Protein AF-Q54E88-F1 (afdb_monomer_lite)

pLDDT: mean 89.18, std 6.73, range [56.88, 98.12]

Structure (mmCIF, N/CA/C/O backbone):
data_AF-Q54E88-F1
#
_entry.id   AF-Q54E88-F1
#
loop_
_atom_site.group_PDB
_atom_site.id
_atom_site.type_symbol
_atom_site.label_atom_id
_atom_site.label_alt_id
_atom_site.label_comp_id
_atom_site.label_asym_id
_atom_site.label_entity_id
_atom_site.label_seq_id
_atom_site.pdbx_PDB_ins_code
_atom_site.Cartn_x
_atom_site.Cartn_y
_atom_site.Cartn_z
_atom_site.occupancy
_atom_site.B_iso_or_equiv
_atom_site.auth_seq_id
_atom_site.auth_comp_id
_atom_site.auth_asym_id
_atom_site.auth_atom_id
_atom_site.pdbx_PDB_model_num
ATOM 1 N N . MET A 1 1 ? -14.568 -24.403 9.138 1.00 75.50 1 MET A N 1
ATO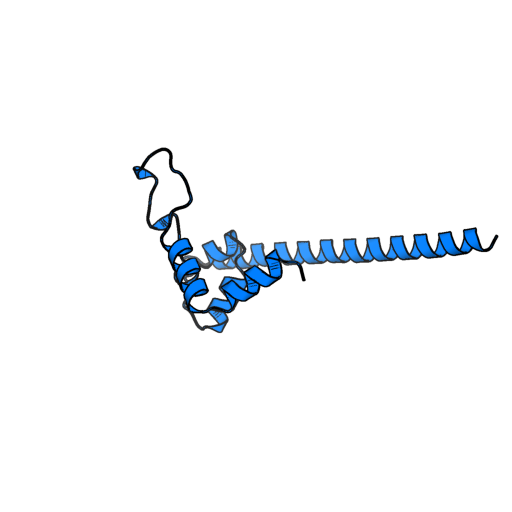M 2 C CA . MET A 1 1 ? -14.238 -22.996 9.438 1.00 75.50 1 MET A CA 1
ATOM 3 C C . MET A 1 1 ? -13.967 -22.907 10.927 1.00 75.50 1 MET A C 1
ATOM 5 O O . MET A 1 1 ? -14.801 -23.384 11.690 1.00 75.50 1 MET A O 1
ATOM 9 N N . ASN A 1 2 ? -12.800 -22.409 11.329 1.00 94.19 2 ASN A N 1
ATOM 10 C CA . ASN A 1 2 ? -12.431 -22.321 12.747 1.00 94.19 2 ASN A CA 1
ATOM 11 C C . ASN A 1 2 ? -13.230 -21.201 13.460 1.00 94.19 2 ASN A C 1
ATOM 13 O O . ASN A 1 2 ? -13.742 -20.296 12.799 1.00 94.19 2 ASN A O 1
ATOM 17 N N . LYS A 1 3 ? -13.359 -21.237 14.793 1.00 95.88 3 LYS A N 1
ATOM 18 C CA . LYS A 1 3 ? -14.090 -20.226 15.576 1.00 95.88 3 LYS A CA 1
ATOM 19 C C . LYS A 1 3 ? -13.508 -18.826 15.369 1.00 95.88 3 LYS A C 1
ATOM 21 O O . LYS A 1 3 ? -14.268 -17.882 15.159 1.00 95.88 3 LYS A O 1
ATOM 26 N N . GLU A 1 4 ? -12.184 -18.699 15.359 1.00 96.81 4 GLU A N 1
ATOM 27 C CA . GLU A 1 4 ? -11.482 -17.433 15.119 1.00 96.81 4 GLU A CA 1
ATOM 28 C C . GLU A 1 4 ? -11.743 -16.913 13.701 1.00 96.81 4 GLU A C 1
ATOM 30 O O . GLU A 1 4 ? -11.951 -15.721 13.501 1.00 96.81 4 GLU A O 1
ATOM 35 N N . GLU A 1 5 ? -11.806 -17.812 12.718 1.00 97.25 5 GLU A N 1
ATOM 36 C CA . GLU A 1 5 ? -12.120 -17.471 11.330 1.00 97.25 5 GLU A CA 1
ATOM 37 C C . GLU A 1 5 ? -13.566 -16.969 11.194 1.00 97.25 5 GLU A C 1
ATOM 39 O O . GLU A 1 5 ? -13.815 -15.959 10.536 1.00 97.25 5 GLU A O 1
ATOM 44 N N . LYS A 1 6 ? -14.525 -17.621 11.869 1.00 97.12 6 LYS A N 1
ATOM 45 C CA . LYS A 1 6 ? -15.921 -17.165 11.911 1.00 97.12 6 LYS A CA 1
ATOM 46 C C . LYS A 1 6 ? -16.026 -15.764 12.522 1.00 97.12 6 LYS A C 1
ATOM 48 O O . LYS A 1 6 ? -16.652 -14.895 11.918 1.00 97.12 6 LYS A O 1
ATOM 53 N N . LEU A 1 7 ? -15.372 -15.533 13.664 1.00 96.81 7 LEU A N 1
ATOM 54 C CA . LEU A 1 7 ? -15.354 -14.229 14.331 1.00 96.81 7 LEU A CA 1
ATOM 55 C C . LEU A 1 7 ? -14.699 -13.153 13.454 1.00 96.81 7 LEU A C 1
ATOM 57 O O . LEU A 1 7 ? -15.236 -12.054 13.322 1.00 96.81 7 LEU A O 1
ATOM 61 N N . PHE A 1 8 ? -13.577 -13.474 12.803 1.00 96.50 8 PHE A N 1
ATOM 62 C CA . PHE A 1 8 ? -12.924 -12.572 11.857 1.00 96.50 8 PHE A CA 1
ATOM 63 C C . PHE A 1 8 ? -13.897 -12.120 10.764 1.00 96.50 8 PHE A C 1
ATOM 65 O O . PHE A 1 8 ? -14.019 -10.923 10.506 1.00 96.50 8 PHE A O 1
ATOM 72 N N . TRP A 1 9 ? -14.635 -13.051 10.150 1.00 97.50 9 TRP A N 1
ATOM 73 C CA . TRP A 1 9 ? -15.599 -12.713 9.104 1.00 97.50 9 TRP A CA 1
ATOM 74 C C . TRP A 1 9 ? -16.805 -11.925 9.623 1.00 97.50 9 TRP A C 1
ATOM 76 O O . TRP A 1 9 ? -17.287 -11.047 8.906 1.00 97.50 9 TRP A O 1
ATOM 86 N N . GLU A 1 10 ? -17.286 -12.192 10.840 1.00 96.25 10 GLU A N 1
ATOM 87 C CA . GLU A 1 10 ? -18.346 -11.400 11.483 1.00 96.25 10 GLU A CA 1
ATOM 88 C C . GLU A 1 10 ? -17.907 -9.941 11.686 1.00 96.25 10 GLU A C 1
ATOM 90 O O . GLU A 1 10 ? -18.624 -9.014 11.296 1.00 96.25 10 GLU A O 1
ATOM 95 N N . VAL A 1 11 ? -16.688 -9.727 12.191 1.00 96.69 11 VAL A N 1
ATOM 96 C CA . VAL A 1 11 ? -16.105 -8.389 12.373 1.00 96.69 11 VAL A CA 1
ATOM 97 C C . VAL A 1 11 ? -15.835 -7.711 11.028 1.00 96.69 11 VAL A C 1
ATOM 99 O O . VAL A 1 11 ? -16.209 -6.557 10.829 1.00 96.69 11 VAL A O 1
ATOM 102 N N . TYR A 1 12 ? -15.229 -8.418 10.073 1.00 96.19 12 TYR A N 1
ATOM 103 C CA . TYR A 1 12 ? -14.842 -7.858 8.776 1.00 96.19 12 TYR A CA 1
ATOM 104 C C . TYR A 1 12 ? -16.050 -7.455 7.918 1.00 96.19 12 TYR A C 1
ATOM 106 O O . TYR A 1 12 ? -16.006 -6.453 7.193 1.00 96.19 12 TYR A O 1
ATOM 114 N N . LYS A 1 13 ? -17.149 -8.217 7.987 1.00 97.69 13 LYS A N 1
ATOM 115 C CA . LYS A 1 13 ? -18.400 -7.887 7.287 1.00 97.69 13 LYS A CA 1
ATOM 116 C C . LYS A 1 13 ? -19.091 -6.668 7.896 1.00 97.69 13 LYS A C 1
ATOM 118 O O . LYS A 1 13 ? -19.725 -5.913 7.157 1.00 97.69 13 LYS A O 1
ATOM 123 N N . ASN A 1 14 ? -18.937 -6.428 9.199 1.00 97.88 14 ASN A N 1
ATOM 124 C CA . ASN A 1 14 ? -19.455 -5.228 9.844 1.00 97.88 14 ASN A CA 1
ATOM 125 C C . ASN A 1 14 ? -18.664 -3.988 9.383 1.00 97.88 14 ASN A C 1
ATOM 127 O O . ASN A 1 14 ? -17.556 -3.721 9.841 1.00 97.88 14 ASN A O 1
ATOM 131 N N . LYS A 1 15 ? -19.252 -3.206 8.465 1.00 97.25 15 LYS A N 1
ATOM 132 C CA . LYS A 1 15 ? -18.627 -2.010 7.871 1.00 97.25 15 LYS A CA 1
ATOM 133 C C . LYS A 1 15 ? -18.159 -1.001 8.924 1.00 97.25 15 LYS A C 1
ATOM 135 O O . LYS A 1 15 ? -17.106 -0.402 8.734 1.00 97.25 15 LYS A O 1
ATOM 140 N N . TYR A 1 16 ? -18.919 -0.817 10.004 1.00 98.12 16 TYR A N 1
ATOM 141 C CA . TYR A 1 16 ? -18.568 0.115 11.074 1.00 98.12 16 TYR A CA 1
ATOM 142 C C . TYR A 1 16 ? -17.312 -0.350 11.818 1.00 98.12 16 TYR A C 1
ATOM 144 O O . TYR A 1 16 ? -16.326 0.383 11.853 1.00 98.12 16 TYR A O 1
ATOM 152 N N . LEU A 1 17 ? -17.307 -1.594 12.314 1.00 98.00 17 LEU A N 1
ATOM 153 C CA . LEU A 1 17 ? -16.148 -2.161 13.014 1.00 98.00 17 LEU A CA 1
ATOM 154 C C . LEU A 1 17 ? -14.918 -2.219 12.110 1.00 98.00 17 LEU A C 1
ATOM 156 O O . LEU A 1 17 ? -13.836 -1.806 12.514 1.00 98.00 17 LEU A O 1
ATOM 160 N N . ARG A 1 18 ? -15.089 -2.665 10.862 1.00 97.19 18 ARG A N 1
ATOM 161 C CA . ARG A 1 18 ? -14.015 -2.686 9.869 1.00 97.19 18 ARG A CA 1
ATOM 162 C C . ARG A 1 18 ? -13.403 -1.296 9.684 1.00 97.19 18 ARG A C 1
ATOM 164 O O . ARG A 1 18 ? -12.184 -1.164 9.728 1.00 97.19 18 ARG A O 1
ATOM 171 N N . ASN A 1 19 ? -14.225 -0.264 9.495 1.00 96.75 19 ASN A N 1
ATOM 172 C CA . ASN A 1 19 ? -13.738 1.103 9.315 1.00 96.75 19 ASN A CA 1
ATOM 173 C C . ASN A 1 19 ? -13.031 1.635 10.569 1.00 96.75 19 ASN A C 1
ATOM 175 O O . ASN A 1 19 ? -11.988 2.264 10.432 1.00 96.75 19 ASN A O 1
ATOM 179 N N . LEU A 1 20 ? -13.549 1.347 11.768 1.00 97.12 20 LEU A N 1
ATOM 180 C CA . LEU A 1 20 ? -12.885 1.699 13.025 1.00 97.12 20 LEU A CA 1
ATOM 181 C C . LEU A 1 20 ? -11.520 1.019 13.168 1.00 97.12 20 LEU A C 1
ATOM 183 O O . LEU A 1 20 ? -10.548 1.685 13.508 1.00 97.12 20 LEU A O 1
ATOM 187 N N . ILE A 1 21 ? -11.428 -0.278 12.864 1.00 96.38 21 ILE A N 1
ATOM 188 C CA . ILE A 1 21 ? -10.166 -1.027 12.914 1.00 96.38 21 ILE A CA 1
ATOM 189 C C . ILE A 1 21 ? -9.151 -0.421 11.943 1.00 96.38 21 ILE A C 1
ATOM 191 O O . ILE A 1 21 ? -8.023 -0.140 12.336 1.00 96.38 21 ILE A O 1
ATOM 195 N N . PHE A 1 22 ? -9.537 -0.175 10.687 1.00 93.12 22 PHE A N 1
ATOM 196 C CA . PHE A 1 22 ? -8.623 0.437 9.721 1.00 93.12 22 PHE A CA 1
ATOM 197 C C . PHE A 1 22 ? -8.233 1.862 10.111 1.00 93.12 22 PHE A C 1
ATOM 199 O O . PHE A 1 22 ? -7.073 2.221 9.939 1.00 93.12 22 PHE A O 1
ATOM 206 N N . HIS A 1 23 ? -9.154 2.652 10.662 1.00 91.81 23 HIS A N 1
ATOM 207 C CA . HIS A 1 23 ? -8.842 3.983 11.173 1.00 91.81 23 HIS A CA 1
ATOM 208 C C . HIS A 1 23 ? -7.823 3.919 12.318 1.00 91.81 23 HIS A C 1
ATOM 210 O O . HIS A 1 23 ? -6.820 4.624 12.285 1.00 91.81 23 HIS A O 1
ATOM 216 N N . HIS A 1 24 ? -8.015 3.009 13.274 1.00 92.56 24 HIS A N 1
ATOM 217 C CA . HIS A 1 24 ? -7.070 2.793 14.365 1.00 92.56 24 HIS A CA 1
ATOM 218 C C . HIS A 1 24 ? -5.693 2.357 13.848 1.00 92.56 24 HIS A C 1
ATOM 220 O O . HIS A 1 24 ? -4.686 2.965 14.188 1.00 92.56 24 HIS A O 1
ATOM 226 N N . ILE A 1 25 ? -5.639 1.378 12.937 1.00 89.50 25 ILE A N 1
ATOM 227 C CA . ILE A 1 25 ? -4.381 0.950 12.305 1.00 89.50 25 ILE A CA 1
ATOM 228 C C . ILE A 1 25 ? -3.678 2.130 11.623 1.00 89.50 25 ILE A C 1
ATOM 230 O O . ILE A 1 25 ? -2.454 2.206 11.672 1.00 89.50 25 ILE A O 1
ATOM 234 N N . GLN A 1 26 ? -4.424 3.031 10.979 1.00 85.25 26 GLN A N 1
ATOM 235 C CA . GLN A 1 26 ? -3.870 4.192 10.280 1.00 85.25 26 GLN A CA 1
ATOM 236 C C . GLN A 1 26 ? -3.348 5.280 11.225 1.00 85.25 26 GLN A C 1
ATOM 238 O O . GLN A 1 26 ? -2.349 5.909 10.891 1.00 85.25 26 GLN A O 1
ATOM 243 N N . CYS A 1 27 ? -4.007 5.507 12.362 1.00 84.69 27 CYS A N 1
ATOM 244 C CA . CYS A 1 27 ? -3.695 6.611 13.274 1.00 84.69 27 CYS A CA 1
ATOM 245 C C . CYS A 1 27 ? -2.775 6.228 14.439 1.00 84.69 27 CYS A C 1
ATOM 247 O O . CYS A 1 27 ? -2.169 7.105 15.045 1.00 84.69 27 CYS A O 1
ATOM 249 N N . THR A 1 28 ? -2.670 4.945 14.771 1.00 85.69 28 THR A N 1
ATOM 250 C CA . THR A 1 28 ? -1.788 4.465 15.838 1.00 85.69 28 THR A CA 1
ATOM 251 C C . THR A 1 28 ? -0.403 4.206 15.271 1.00 85.69 28 THR A C 1
ATOM 253 O O . THR A 1 28 ? -0.305 3.501 14.270 1.00 85.69 28 THR A O 1
ATOM 256 N N . GLU A 1 29 ? 0.650 4.736 15.900 1.00 82.25 29 GLU A N 1
ATOM 257 C CA . GLU A 1 29 ? 2.043 4.339 15.657 1.00 82.25 29 GLU A CA 1
ATOM 258 C C . GLU A 1 29 ? 2.351 3.056 16.448 1.00 82.25 29 GLU A C 1
ATOM 260 O O . GLU A 1 29 ? 1.997 2.956 17.618 1.00 82.25 29 GLU A O 1
ATOM 265 N N . TRP A 1 30 ? 2.931 2.052 15.786 1.00 81.19 30 TRP A N 1
ATOM 266 C CA . TRP A 1 30 ? 3.190 0.715 16.356 1.00 81.19 30 TRP A CA 1
ATOM 267 C C . TRP A 1 30 ? 4.686 0.468 16.518 1.00 81.19 30 TRP A C 1
ATOM 269 O O . TRP A 1 30 ? 5.084 -0.511 17.144 1.00 81.19 30 TRP A O 1
ATOM 279 N N . VAL A 1 31 ? 5.509 1.313 15.897 1.00 83.81 31 VAL A N 1
ATOM 280 C CA . VAL A 1 31 ? 6.953 1.276 16.063 1.00 83.81 31 VAL A CA 1
ATOM 281 C C . VAL A 1 31 ? 7.293 2.060 17.321 1.00 83.81 31 VAL A C 1
ATOM 283 O O . VAL A 1 31 ? 6.996 3.249 17.423 1.00 83.81 31 VAL A O 1
ATOM 286 N N . GLU A 1 32 ? 7.908 1.379 18.279 1.00 85.19 32 GLU A N 1
ATOM 287 C CA . GLU A 1 32 ? 8.549 2.038 19.409 1.00 85.19 32 GLU A CA 1
ATOM 288 C C . GLU A 1 32 ? 9.871 2.635 18.928 1.00 85.19 32 GLU A C 1
ATOM 290 O O . GLU A 1 32 ? 10.668 1.971 18.262 1.00 85.19 32 GLU A O 1
ATOM 295 N N . TYR A 1 33 ? 10.066 3.911 19.233 1.00 86.81 33 TYR A N 1
ATOM 296 C CA . TYR A 1 33 ? 11.267 4.657 18.896 1.00 86.81 33 TYR A CA 1
ATOM 297 C C . TYR A 1 33 ? 12.009 4.995 20.185 1.00 86.81 33 TYR A C 1
ATOM 299 O O . TYR A 1 33 ? 11.379 5.448 21.143 1.00 86.81 33 TYR A O 1
ATOM 307 N N . ASP A 1 34 ? 13.330 4.811 20.196 1.00 91.31 34 ASP A N 1
ATOM 308 C CA . ASP A 1 34 ? 14.166 5.123 21.364 1.00 91.31 34 ASP A CA 1
ATOM 309 C C . ASP A 1 34 ? 14.127 6.626 21.680 1.00 91.31 34 ASP A C 1
ATOM 311 O O . ASP A 1 34 ? 14.126 7.043 22.838 1.00 91.31 34 ASP A O 1
ATOM 315 N N . GLU A 1 35 ? 14.049 7.454 20.634 1.00 92.12 35 GLU A N 1
ATOM 316 C CA . GLU A 1 35 ? 14.001 8.909 20.736 1.00 92.12 35 GLU A CA 1
ATOM 317 C C . GLU A 1 35 ? 12.757 9.467 20.036 1.00 92.12 35 GLU A C 1
ATOM 319 O O . GLU A 1 35 ? 12.468 9.132 18.888 1.00 92.12 35 GLU A O 1
ATOM 324 N N . HIS A 1 36 ? 12.051 10.404 20.682 1.00 85.19 36 HIS A N 1
ATOM 325 C CA . HIS A 1 36 ? 10.854 11.050 20.116 1.00 85.19 36 HIS A CA 1
ATOM 326 C C . HIS A 1 36 ? 11.115 11.738 18.765 1.00 85.19 36 HIS A C 1
ATOM 328 O O . HIS A 1 36 ? 10.208 11.854 17.945 1.00 85.19 36 HIS A O 1
ATOM 334 N N . GLN A 1 37 ? 12.356 12.166 18.518 1.00 89.56 37 GLN A N 1
ATOM 335 C CA . GLN A 1 37 ? 12.774 12.774 17.257 1.00 89.56 37 GLN A CA 1
ATOM 336 C C . GLN A 1 37 ? 12.704 11.794 16.089 1.00 89.56 37 GLN A C 1
ATOM 338 O O . GLN A 1 37 ? 12.658 12.232 14.953 1.00 89.56 37 GLN A O 1
ATOM 343 N N . GLN A 1 38 ? 12.683 10.483 16.330 1.00 88.12 38 GLN A N 1
ATOM 344 C CA . GLN A 1 38 ? 12.562 9.490 15.268 1.00 88.12 38 GLN A CA 1
ATOM 345 C C . GLN A 1 38 ? 11.122 9.342 14.758 1.00 88.12 38 GLN A C 1
ATOM 347 O O . GLN A 1 38 ? 10.929 8.718 13.716 1.00 88.12 38 GLN A O 1
ATOM 352 N N . ILE A 1 39 ? 10.120 9.905 15.447 1.00 83.00 39 ILE A N 1
ATOM 353 C CA . ILE A 1 39 ? 8.717 9.881 15.021 1.00 83.00 39 ILE A CA 1
ATOM 354 C C . ILE A 1 39 ? 8.514 10.953 13.944 1.00 83.00 39 ILE A C 1
ATOM 356 O O . ILE A 1 39 ? 8.348 12.135 14.240 1.00 83.00 39 ILE A O 1
ATOM 360 N N . TYR A 1 40 ? 8.496 10.531 12.681 1.00 80.50 40 TYR A N 1
ATOM 361 C CA . TYR A 1 40 ? 8.244 11.399 11.533 1.00 80.50 40 TYR A CA 1
ATOM 362 C C . TYR A 1 40 ? 6.976 10.972 10.800 1.00 80.50 40 TYR A C 1
ATOM 364 O O . TYR A 1 40 ? 6.726 9.783 10.609 1.00 80.50 40 TYR A O 1
ATOM 372 N N . GLU A 1 41 ? 6.226 11.943 10.276 1.00 74.00 41 GLU A N 1
ATOM 373 C CA . GLU A 1 41 ? 5.042 11.700 9.435 1.00 74.00 41 GLU A CA 1
ATOM 374 C C . GLU A 1 41 ? 5.334 10.784 8.231 1.00 74.00 41 GLU A C 1
ATOM 376 O O . GLU A 1 41 ? 4.474 10.027 7.793 1.00 74.00 41 GLU A O 1
ATOM 381 N N . ASN A 1 42 ? 6.574 10.792 7.734 1.00 75.50 42 ASN A N 1
ATOM 382 C CA . ASN A 1 42 ? 7.003 9.999 6.583 1.00 75.50 42 ASN A CA 1
ATOM 383 C C . ASN A 1 42 ? 7.400 8.558 6.932 1.00 75.50 42 ASN A C 1
ATOM 385 O O . ASN A 1 42 ? 7.628 7.757 6.021 1.00 75.50 42 ASN A O 1
ATOM 389 N N . ASN A 1 43 ? 7.473 8.202 8.219 1.00 79.62 43 ASN A N 1
ATOM 390 C CA . ASN A 1 43 ? 7.754 6.826 8.635 1.00 79.62 43 ASN A CA 1
ATOM 391 C C . ASN A 1 43 ? 6.658 5.873 8.161 1.00 79.62 43 ASN A C 1
ATOM 393 O O . ASN A 1 43 ? 6.919 4.705 7.859 1.00 79.62 43 ASN A O 1
ATOM 397 N N . ARG A 1 44 ? 5.427 6.387 8.055 1.00 82.62 44 ARG A N 1
ATOM 398 C CA . ARG A 1 44 ? 4.263 5.637 7.607 1.00 82.62 44 ARG A CA 1
ATOM 399 C C . ARG A 1 44 ? 3.560 6.378 6.491 1.00 82.62 44 ARG A C 1
ATOM 401 O O . ARG A 1 44 ? 3.124 7.507 6.637 1.00 82.62 44 ARG A O 1
ATOM 408 N N . ILE A 1 45 ? 3.397 5.684 5.374 1.00 85.00 45 ILE A N 1
ATOM 409 C CA . ILE A 1 45 ? 2.713 6.207 4.198 1.00 85.00 45 ILE A CA 1
ATOM 410 C C . ILE A 1 45 ? 1.533 5.304 3.855 1.00 85.00 45 ILE A C 1
ATOM 412 O O . ILE A 1 45 ? 1.658 4.077 3.797 1.00 85.00 45 ILE A O 1
ATOM 416 N N . LEU A 1 46 ? 0.363 5.902 3.631 1.00 87.19 46 LEU A N 1
ATOM 417 C CA . LEU A 1 46 ? -0.803 5.158 3.170 1.00 87.19 46 LEU A CA 1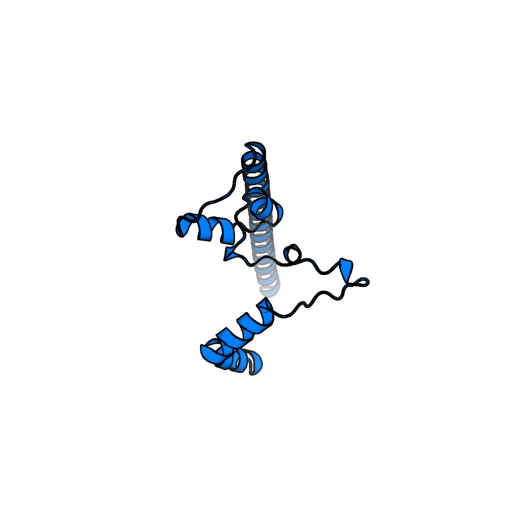
ATOM 418 C C . LEU A 1 46 ? -0.589 4.737 1.718 1.00 87.19 46 LEU A C 1
ATOM 420 O O . LEU A 1 46 ? -0.102 5.518 0.906 1.00 87.19 46 LEU A O 1
ATOM 424 N N . PHE A 1 47 ? -1.038 3.535 1.347 1.00 88.44 47 PHE A N 1
ATOM 425 C CA . PHE A 1 47 ? -0.916 3.046 -0.033 1.00 88.44 47 PHE A CA 1
ATOM 426 C C . PHE A 1 47 ? -1.512 3.998 -1.079 1.00 88.44 47 PHE A C 1
ATOM 428 O O . PHE A 1 47 ? -0.986 4.093 -2.188 1.00 88.44 47 PHE A O 1
ATOM 435 N N . LYS A 1 48 ? -2.571 4.734 -0.721 1.00 88.62 48 LYS A N 1
ATOM 436 C CA . LYS A 1 48 ? -3.176 5.756 -1.585 1.00 88.62 48 LYS A CA 1
ATOM 437 C C . LYS A 1 48 ? -2.182 6.880 -1.931 1.00 88.62 48 LYS A C 1
ATOM 439 O O . LYS A 1 48 ? -2.145 7.316 -3.074 1.00 88.62 48 LYS A O 1
ATOM 444 N N . ASP A 1 49 ? -1.311 7.251 -0.994 1.00 91.31 49 ASP A N 1
ATOM 445 C CA . ASP A 1 49 ? -0.378 8.377 -1.118 1.00 91.31 49 ASP A CA 1
ATOM 446 C C . ASP A 1 49 ? 0.965 7.964 -1.749 1.00 91.31 49 ASP A C 1
ATOM 448 O O . ASP A 1 49 ? 1.751 8.805 -2.185 1.00 91.31 49 ASP A O 1
ATOM 452 N N . ILE A 1 50 ? 1.221 6.659 -1.886 1.00 94.44 50 ILE A N 1
ATOM 453 C CA . ILE A 1 50 ? 2.404 6.146 -2.585 1.00 94.44 50 ILE A CA 1
ATOM 454 C C . ILE A 1 50 ? 2.275 6.416 -4.085 1.00 94.44 50 ILE A C 1
ATOM 456 O O . ILE A 1 50 ? 1.457 5.805 -4.770 1.00 94.44 50 ILE A O 1
ATOM 460 N N . LYS A 1 51 ? 3.131 7.291 -4.616 1.00 94.94 51 LYS A N 1
ATOM 461 C CA . LYS A 1 51 ? 3.185 7.602 -6.058 1.00 94.94 51 LYS A CA 1
ATOM 462 C C . LYS A 1 51 ? 4.488 7.182 -6.731 1.00 94.94 51 LYS A C 1
ATOM 464 O O . LYS A 1 51 ? 4.516 7.009 -7.943 1.00 94.94 51 LYS A O 1
ATOM 469 N N . SER A 1 52 ? 5.566 6.996 -5.973 1.00 94.62 52 SER A N 1
ATOM 470 C CA . SER A 1 52 ? 6.896 6.721 -6.528 1.00 94.62 52 SER A CA 1
ATOM 471 C C . SER A 1 52 ? 6.992 5.328 -7.158 1.00 94.62 52 SER A C 1
ATOM 473 O O . SER A 1 52 ? 6.912 4.311 -6.460 1.00 94.62 52 SER A O 1
ATOM 475 N N . LEU A 1 53 ? 7.252 5.277 -8.473 1.00 95.19 53 LEU A N 1
ATOM 476 C CA . LEU A 1 53 ? 7.546 4.027 -9.184 1.00 95.19 53 LEU A CA 1
ATOM 477 C C . LEU A 1 53 ? 8.758 3.319 -8.576 1.00 95.19 53 LEU A C 1
ATOM 479 O O . LEU A 1 53 ? 8.739 2.101 -8.390 1.00 95.19 53 LEU A O 1
ATOM 483 N N . LYS A 1 54 ? 9.800 4.087 -8.237 1.00 93.06 54 LYS A N 1
ATOM 484 C CA . LYS A 1 54 ? 11.022 3.560 -7.624 1.00 93.06 54 LYS A CA 1
ATOM 485 C C . LYS A 1 54 ? 10.701 2.839 -6.322 1.00 93.06 54 LYS A C 1
ATOM 487 O O . LYS A 1 54 ? 11.081 1.684 -6.149 1.00 93.06 54 LYS A O 1
ATOM 492 N N . TRP A 1 55 ? 9.942 3.486 -5.438 1.00 92.44 55 TRP A N 1
ATOM 493 C CA . TRP A 1 55 ? 9.556 2.891 -4.162 1.00 92.44 55 TRP A CA 1
ATOM 494 C C . TRP A 1 55 ? 8.762 1.593 -4.363 1.00 92.44 55 TRP A C 1
ATOM 496 O O . TRP A 1 55 ? 9.127 0.560 -3.797 1.00 92.44 55 TRP A O 1
ATOM 506 N N . MET A 1 56 ? 7.737 1.606 -5.226 1.00 94.00 56 MET A N 1
ATOM 507 C CA . MET A 1 56 ? 6.922 0.413 -5.501 1.00 94.00 56 MET A CA 1
ATOM 508 C C . MET A 1 56 ? 7.748 -0.728 -6.107 1.00 94.00 56 MET A C 1
ATOM 510 O O . MET A 1 56 ? 7.531 -1.888 -5.762 1.00 94.00 56 MET A O 1
ATOM 514 N N . SER A 1 57 ? 8.730 -0.410 -6.951 1.00 90.94 57 SER A N 1
ATOM 515 C CA . SER A 1 57 ? 9.614 -1.393 -7.591 1.00 90.94 57 SER A CA 1
ATOM 516 C C . SER A 1 57 ? 10.584 -2.037 -6.601 1.00 90.94 57 SER A C 1
ATOM 518 O O . SER A 1 57 ? 10.749 -3.260 -6.604 1.00 90.94 57 SER A O 1
ATOM 520 N N . ILE A 1 58 ? 11.190 -1.229 -5.724 1.00 89.19 58 ILE A N 1
ATOM 521 C CA . ILE A 1 58 ? 12.121 -1.684 -4.681 1.00 89.19 58 ILE A CA 1
ATOM 522 C C . ILE A 1 58 ? 11.388 -2.544 -3.649 1.00 89.19 58 ILE A C 1
ATOM 524 O O . ILE A 1 58 ? 11.848 -3.628 -3.296 1.00 89.19 58 ILE A O 1
ATOM 528 N N . LYS A 1 59 ? 10.213 -2.094 -3.192 1.00 89.56 59 LYS A N 1
ATOM 529 C CA . LYS A 1 59 ? 9.386 -2.817 -2.214 1.00 89.56 59 LYS A CA 1
ATOM 530 C C . LYS A 1 59 ? 8.541 -3.933 -2.837 1.00 89.56 59 LYS A C 1
ATOM 532 O O . LYS A 1 59 ? 7.734 -4.537 -2.131 1.00 89.56 59 LYS A O 1
ATOM 537 N N . LYS A 1 60 ? 8.716 -4.211 -4.137 1.00 91.38 60 LYS A N 1
ATOM 538 C CA . LYS A 1 60 ? 7.997 -5.239 -4.910 1.00 91.38 60 LYS A CA 1
ATOM 539 C C . LYS A 1 60 ? 6.469 -5.142 -4.805 1.00 91.38 60 LYS A C 1
ATOM 541 O O . LYS A 1 60 ? 5.761 -6.145 -4.881 1.00 91.38 60 LYS A O 1
ATOM 546 N N . GLN A 1 61 ? 5.944 -3.929 -4.666 1.00 91.94 61 GLN A N 1
ATOM 547 C CA . GLN A 1 61 ? 4.513 -3.646 -4.556 1.00 91.94 61 GLN A CA 1
ATOM 548 C C . GLN A 1 61 ? 3.850 -3.587 -5.940 1.00 91.94 61 GLN A C 1
ATOM 550 O O . GLN A 1 61 ? 3.144 -2.641 -6.275 1.00 91.94 61 GLN A O 1
ATOM 555 N N . PHE A 1 62 ? 4.068 -4.608 -6.773 1.00 92.00 62 PHE A N 1
ATOM 556 C CA . PHE A 1 62 ? 3.568 -4.627 -8.153 1.00 92.00 62 PHE A CA 1
ATOM 557 C C . PHE A 1 62 ? 2.048 -4.713 -8.240 1.00 92.00 62 PHE A C 1
ATOM 559 O O . PHE A 1 62 ? 1.465 -4.178 -9.173 1.00 92.00 62 PHE A O 1
ATOM 566 N N . LYS A 1 63 ? 1.397 -5.347 -7.255 1.00 93.62 63 LYS A N 1
ATOM 567 C CA . LYS A 1 63 ? -0.069 -5.352 -7.158 1.00 93.62 63 LYS A CA 1
ATOM 568 C C . LYS A 1 63 ? -0.613 -3.945 -6.919 1.00 93.62 63 LYS A C 1
ATOM 570 O O . LYS A 1 63 ? -1.591 -3.573 -7.552 1.00 93.62 63 LYS A O 1
ATOM 575 N N . LEU A 1 64 ? 0.049 -3.162 -6.062 1.00 95.19 64 LEU A N 1
ATOM 576 C CA . LEU A 1 64 ? -0.306 -1.762 -5.837 1.00 95.19 64 LEU A CA 1
ATOM 577 C C . LEU A 1 64 ? -0.067 -0.926 -7.095 1.00 95.19 64 LEU A C 1
ATOM 579 O O . LEU A 1 64 ? -0.944 -0.167 -7.485 1.00 95.19 64 LEU A O 1
ATOM 583 N N . LEU A 1 65 ? 1.085 -1.097 -7.752 1.00 95.25 65 LEU A N 1
ATOM 584 C CA . LEU A 1 65 ? 1.373 -0.412 -9.011 1.00 95.25 65 LEU A CA 1
ATOM 585 C C . LEU A 1 65 ? 0.317 -0.735 -10.076 1.00 95.25 65 LEU A C 1
ATOM 587 O O . LEU A 1 65 ? -0.209 0.177 -10.700 1.00 95.25 65 LEU A O 1
ATOM 591 N N . LYS A 1 66 ? -0.022 -2.018 -10.248 1.00 94.88 66 LYS A N 1
ATOM 592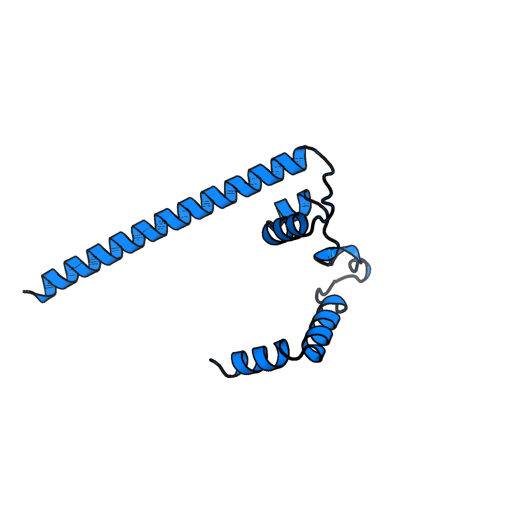 C CA . LYS A 1 66 ? -1.066 -2.464 -11.174 1.00 94.88 66 LYS A CA 1
ATOM 593 C C . LYS A 1 66 ? -2.405 -1.801 -10.852 1.00 94.88 66 LYS A C 1
ATOM 595 O O . LYS A 1 66 ? -2.990 -1.196 -11.737 1.00 94.88 66 LYS A O 1
ATOM 600 N N . TYR A 1 67 ? -2.836 -1.871 -9.594 1.00 97.00 67 TYR A N 1
ATOM 601 C CA . TYR A 1 67 ? -4.079 -1.248 -9.142 1.00 97.00 67 TYR A CA 1
ATOM 602 C C . TYR A 1 67 ? -4.107 0.251 -9.460 1.00 97.00 67 TYR A C 1
ATOM 604 O O . TYR A 1 67 ? -5.071 0.748 -10.028 1.00 97.00 67 TYR A O 1
ATOM 612 N N . LYS A 1 68 ? -3.019 0.970 -9.168 1.00 96.38 68 LYS A N 1
ATOM 613 C CA . LYS A 1 68 ? -2.915 2.406 -9.453 1.00 96.38 68 LYS A CA 1
ATOM 614 C C . LYS A 1 68 ? -3.017 2.712 -10.944 1.00 96.38 68 LYS A C 1
ATOM 616 O O . LYS A 1 68 ? -3.706 3.655 -11.315 1.00 96.38 68 LYS A O 1
ATOM 621 N N . LEU A 1 69 ? -2.378 1.908 -11.793 1.00 95.31 69 LEU A N 1
ATOM 622 C CA . LEU A 1 69 ? -2.490 2.046 -13.247 1.00 95.31 69 LEU A CA 1
ATOM 623 C C . LEU A 1 69 ? -3.920 1.766 -13.735 1.00 95.31 69 LEU A C 1
ATOM 625 O O . LEU A 1 69 ? -4.431 2.521 -14.552 1.00 95.31 69 LEU A O 1
ATOM 629 N N . GLU A 1 70 ? -4.585 0.735 -13.207 1.00 97.62 70 GLU A N 1
ATOM 630 C CA . GLU A 1 70 ? -5.987 0.415 -13.526 1.00 97.62 70 GLU A 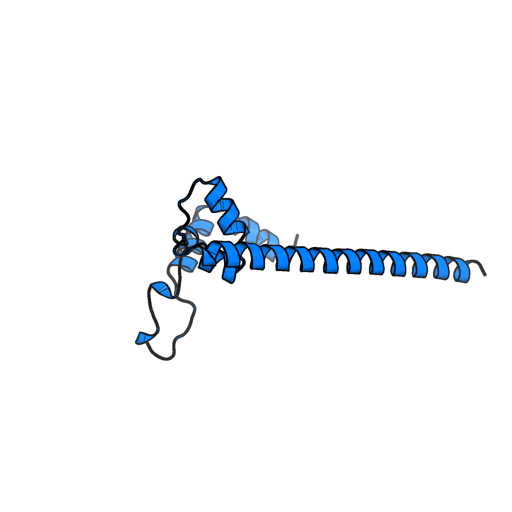CA 1
ATOM 631 C C . GLU A 1 70 ? -6.952 1.522 -13.075 1.00 97.62 70 GLU A C 1
ATOM 633 O O . GLU A 1 70 ? -7.941 1.801 -13.750 1.00 97.62 70 GLU A O 1
ATOM 638 N N . CYS A 1 71 ? -6.646 2.190 -11.963 1.00 96.44 71 CYS A N 1
ATOM 639 C CA . CYS A 1 71 ? -7.393 3.340 -11.464 1.00 96.44 71 CYS A CA 1
ATOM 640 C C . CYS A 1 71 ? -7.001 4.672 -12.127 1.00 96.44 71 CYS A C 1
ATOM 642 O O . CYS A 1 71 ? -7.498 5.714 -11.702 1.00 96.44 71 CYS A O 1
ATOM 644 N N . ASN A 1 72 ? -6.134 4.666 -13.150 1.00 95.56 72 ASN A N 1
ATOM 645 C CA . ASN A 1 72 ? -5.598 5.867 -13.803 1.00 95.56 72 ASN A CA 1
ATOM 646 C C . ASN A 1 72 ? -4.972 6.875 -12.815 1.00 95.56 72 ASN A C 1
ATOM 648 O O . ASN A 1 72 ? -5.017 8.090 -13.022 1.00 95.56 72 ASN A O 1
ATOM 652 N N . GLU A 1 73 ? -4.382 6.385 -11.724 1.00 95.25 73 GLU A N 1
ATOM 653 C CA . GLU A 1 73 ? -3.668 7.221 -10.767 1.00 95.25 73 GLU A CA 1
ATOM 654 C C . GLU A 1 73 ? -2.297 7.639 -11.316 1.00 95.25 73 GLU A C 1
ATOM 656 O O . GLU A 1 73 ? -1.577 6.862 -11.948 1.00 95.25 73 GLU A O 1
ATOM 661 N N . SER A 1 74 ? -1.890 8.874 -11.016 1.00 94.19 74 SER A N 1
ATOM 662 C CA . SER A 1 74 ? -0.583 9.391 -11.419 1.00 94.19 74 SER A CA 1
ATOM 663 C C . SER A 1 74 ? 0.554 8.628 -10.731 1.00 94.19 74 SER A C 1
ATOM 665 O O . SER A 1 74 ? 0.624 8.598 -9.497 1.00 94.19 74 SER A O 1
ATOM 667 N N . ILE A 1 75 ? 1.496 8.106 -11.516 1.00 95.94 75 ILE A N 1
ATOM 668 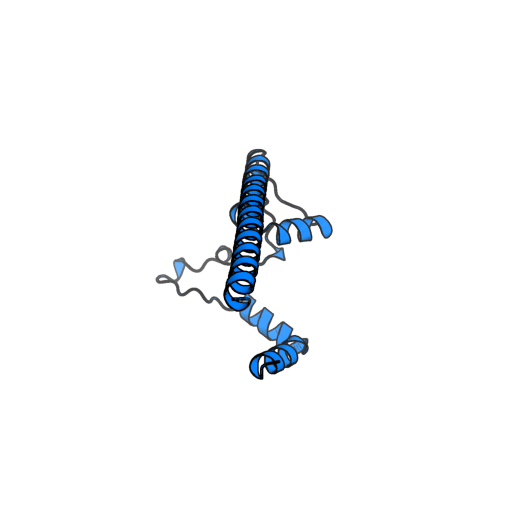C CA . ILE A 1 75 ? 2.727 7.494 -11.013 1.00 95.94 75 ILE A CA 1
ATOM 669 C C . ILE A 1 75 ? 3.897 8.453 -11.214 1.00 95.94 75 ILE A C 1
ATOM 671 O O . ILE A 1 75 ? 4.165 8.919 -12.318 1.00 95.94 75 ILE A O 1
ATOM 675 N N . GLN A 1 76 ? 4.619 8.732 -10.134 1.00 95.50 76 GLN A N 1
ATOM 676 C CA . GLN A 1 76 ? 5.788 9.594 -10.158 1.00 95.50 76 GLN A CA 1
ATOM 677 C C . GLN A 1 76 ? 7.014 8.814 -10.640 1.00 95.50 76 GLN A C 1
ATOM 679 O O . GLN A 1 76 ? 7.452 7.842 -10.012 1.00 95.50 76 GLN A O 1
ATOM 684 N N . ILE A 1 77 ? 7.600 9.297 -11.733 1.00 93.94 77 ILE A N 1
ATOM 685 C CA . ILE A 1 77 ? 8.843 8.795 -12.313 1.00 93.94 77 ILE A CA 1
ATOM 686 C C . ILE A 1 77 ? 9.849 9.945 -12.283 1.00 93.94 77 ILE A C 1
ATOM 688 O O . ILE A 1 77 ? 9.747 10.885 -13.059 1.00 93.94 77 ILE A O 1
ATOM 692 N N . ILE A 1 78 ? 10.797 9.883 -11.347 1.00 91.06 78 ILE A N 1
ATOM 693 C CA . ILE A 1 78 ? 11.792 10.952 -11.143 1.00 91.06 78 ILE A CA 1
ATOM 694 C C . ILE A 1 78 ? 12.901 10.880 -12.202 1.00 91.06 78 ILE A C 1
ATOM 696 O O . ILE A 1 78 ? 13.444 11.895 -12.617 1.00 91.06 78 ILE A O 1
ATOM 700 N N . SER A 1 79 ? 13.258 9.668 -12.625 1.00 89.94 79 SER A N 1
ATOM 701 C CA . SER A 1 79 ? 14.380 9.403 -13.524 1.00 89.94 79 SER A CA 1
ATOM 702 C C . SER A 1 79 ? 14.072 8.192 -14.403 1.00 89.94 79 SER A C 1
ATOM 704 O O . SER A 1 79 ? 13.406 7.253 -13.955 1.00 89.94 79 SER A O 1
ATOM 706 N N . SER A 1 80 ? 14.627 8.165 -15.618 1.00 88.25 80 SER A N 1
ATOM 707 C CA . SER A 1 80 ? 14.591 6.994 -16.508 1.00 88.25 80 SER A CA 1
ATOM 708 C C . SER A 1 80 ? 15.184 5.743 -15.849 1.00 88.25 80 SER A C 1
ATOM 710 O O . SER A 1 80 ? 14.729 4.626 -16.106 1.00 88.25 80 SER A O 1
ATOM 712 N N . SER A 1 81 ? 16.125 5.911 -14.914 1.00 89.25 81 SER A N 1
ATOM 713 C CA . SER A 1 81 ? 16.687 4.803 -14.139 1.00 89.25 81 SER A CA 1
ATOM 714 C C . SER A 1 81 ? 15.633 4.062 -13.312 1.00 89.25 81 SER A C 1
ATOM 716 O O . SER A 1 81 ? 15.757 2.855 -13.130 1.00 89.25 81 SER A O 1
ATOM 718 N N . CYS A 1 82 ? 14.557 4.731 -12.880 1.00 88.50 82 CYS A N 1
ATOM 719 C CA . CYS A 1 82 ? 13.474 4.096 -12.121 1.00 88.50 82 CYS A CA 1
ATOM 720 C C . CYS A 1 82 ? 12.726 3.063 -12.974 1.00 88.50 82 CYS A C 1
ATOM 722 O O . CYS A 1 82 ? 12.322 2.016 -12.475 1.00 88.50 82 CYS A O 1
ATOM 724 N N . ILE A 1 83 ? 12.567 3.346 -14.270 1.00 90.44 83 ILE A N 1
ATOM 725 C CA . ILE A 1 83 ? 11.936 2.434 -15.228 1.00 90.44 83 ILE A CA 1
ATOM 726 C C . ILE A 1 83 ? 12.848 1.221 -15.465 1.00 90.44 83 ILE A C 1
ATOM 728 O O . ILE A 1 83 ? 12.385 0.082 -15.463 1.00 90.44 83 ILE A O 1
ATOM 732 N N . LEU A 1 84 ? 14.160 1.444 -15.600 1.00 89.94 84 LEU A N 1
ATOM 733 C CA . LEU A 1 84 ? 15.131 0.353 -15.724 1.00 89.94 84 LEU A CA 1
ATOM 734 C C . LEU A 1 84 ? 15.160 -0.531 -14.467 1.00 89.94 84 LEU A C 1
ATOM 736 O O . LEU A 1 84 ? 15.187 -1.756 -14.578 1.00 89.94 84 LEU A O 1
ATOM 740 N N . GLU A 1 85 ? 15.128 0.068 -13.275 1.00 86.50 85 GLU A N 1
ATOM 741 C CA . GLU A 1 85 ? 15.028 -0.650 -11.997 1.00 86.50 85 GLU A CA 1
ATOM 742 C C . GLU A 1 85 ? 13.736 -1.473 -11.907 1.00 86.50 85 GLU A C 1
ATOM 744 O O . GLU A 1 85 ? 13.777 -2.630 -11.477 1.00 86.50 85 GLU A O 1
ATOM 749 N N . PHE A 1 86 ? 12.608 -0.921 -12.366 1.00 90.75 86 PHE A N 1
ATOM 750 C CA . PHE A 1 86 ? 11.335 -1.635 -12.453 1.00 90.75 86 PHE A CA 1
ATOM 751 C C . PHE A 1 86 ? 11.447 -2.892 -13.327 1.00 90.75 86 PHE A C 1
ATOM 753 O O . PHE A 1 86 ? 11.165 -3.990 -12.842 1.00 90.75 86 PHE A O 1
ATOM 760 N N . PHE A 1 87 ? 11.925 -2.768 -14.571 1.00 89.94 87 PHE A N 1
ATOM 761 C CA . PHE A 1 87 ? 12.063 -3.916 -15.476 1.00 89.94 87 PHE A CA 1
ATOM 762 C C . PHE A 1 87 ? 13.060 -4.959 -14.959 1.00 89.94 87 PHE A C 1
ATOM 764 O O . PHE A 1 87 ? 12.797 -6.159 -15.047 1.00 89.94 87 PHE A O 1
ATOM 771 N N . LYS A 1 88 ? 14.169 -4.528 -14.343 1.00 88.06 88 LYS A N 1
ATOM 772 C CA . LYS A 1 88 ? 15.114 -5.442 -13.678 1.00 88.06 88 LYS A CA 1
ATOM 773 C C . LYS A 1 88 ? 14.439 -6.220 -12.544 1.00 88.06 88 LYS A C 1
ATOM 775 O O . LYS A 1 88 ? 14.575 -7.440 -12.469 1.00 88.06 88 LYS A O 1
ATOM 780 N N . SER A 1 89 ? 13.696 -5.531 -11.675 1.00 85.75 89 SER A N 1
ATOM 781 C CA . SER A 1 89 ? 12.980 -6.154 -10.553 1.00 85.75 89 SER A CA 1
ATOM 782 C C . SER A 1 89 ? 11.899 -7.123 -11.045 1.00 85.75 89 SER A C 1
ATOM 784 O O . SER A 1 89 ? 11.771 -8.227 -10.513 1.00 85.75 89 SER A O 1
ATOM 786 N N . PHE A 1 90 ? 11.171 -6.754 -12.102 1.00 83.00 90 PHE A N 1
ATOM 787 C CA . PHE A 1 90 ? 10.146 -7.587 -12.727 1.00 83.00 90 PHE A CA 1
ATOM 788 C C . PHE A 1 90 ? 10.727 -8.882 -13.316 1.00 83.00 90 PHE A C 1
ATOM 790 O O . PHE A 1 90 ? 10.284 -9.972 -12.949 1.00 83.00 90 PHE A O 1
ATOM 797 N N . ASN A 1 91 ? 11.781 -8.781 -14.133 1.00 84.81 91 ASN A N 1
ATOM 798 C CA . ASN A 1 91 ? 12.432 -9.940 -14.753 1.00 84.81 91 ASN A CA 1
ATOM 799 C C . ASN A 1 91 ? 13.000 -10.908 -13.708 1.00 84.81 91 ASN A C 1
ATOM 801 O O . ASN A 1 91 ? 12.856 -12.123 -13.833 1.00 84.81 91 ASN A O 1
ATOM 805 N N . ASN A 1 92 ? 13.577 -10.380 -12.626 1.00 82.38 92 ASN A N 1
ATOM 806 C CA . ASN A 1 92 ? 14.084 -11.208 -11.533 1.00 82.38 92 ASN A CA 1
ATOM 807 C C . ASN A 1 92 ? 12.981 -12.021 -10.840 1.00 82.38 92 ASN A C 1
ATOM 809 O O . ASN A 1 92 ? 13.225 -13.165 -10.453 1.00 82.38 92 ASN A O 1
ATOM 813 N N . ASN A 1 93 ? 11.773 -11.467 -10.683 1.00 76.50 93 ASN A N 1
ATOM 814 C CA . ASN A 1 93 ? 10.664 -12.212 -10.084 1.00 76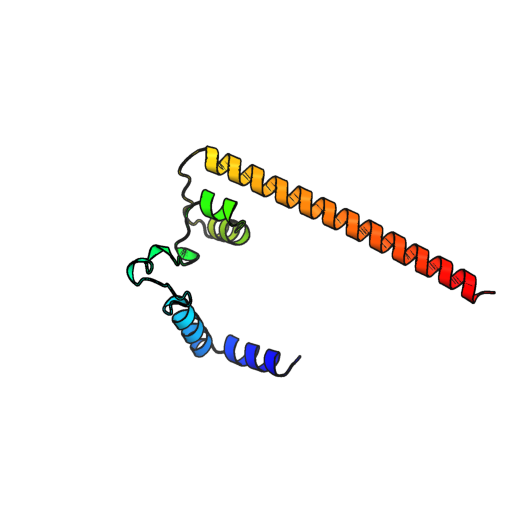.50 93 ASN A CA 1
ATOM 815 C C . ASN A 1 93 ? 10.120 -13.288 -11.034 1.00 76.50 93 ASN A C 1
ATOM 817 O O . ASN A 1 93 ? 9.820 -14.384 -10.570 1.00 76.50 93 ASN A O 1
ATOM 821 N N . ASN A 1 94 ? 10.065 -13.027 -12.344 1.00 78.56 94 ASN A N 1
ATOM 822 C CA . ASN A 1 94 ? 9.644 -14.035 -13.325 1.00 78.56 94 ASN A CA 1
ATOM 823 C C . ASN A 1 94 ? 10.612 -15.222 -13.361 1.00 78.56 94 ASN A C 1
ATOM 825 O O . ASN A 1 94 ? 10.182 -16.365 -13.240 1.00 78.56 94 ASN A O 1
ATOM 829 N N . ASN A 1 95 ? 11.920 -14.952 -13.375 1.00 78.50 95 ASN A N 1
ATOM 830 C CA . ASN A 1 95 ? 12.944 -15.998 -13.318 1.00 78.50 95 ASN A CA 1
ATOM 831 C C . ASN A 1 95 ? 12.846 -16.843 -12.038 1.00 78.50 95 ASN A C 1
ATOM 833 O O . ASN A 1 95 ? 13.147 -18.036 -12.053 1.00 78.50 95 ASN A O 1
ATOM 837 N N . LYS A 1 96 ? 12.449 -16.236 -10.911 1.00 78.31 96 LYS A N 1
ATOM 838 C CA . LYS A 1 96 ? 12.221 -16.969 -9.661 1.00 78.31 96 LYS A CA 1
ATOM 839 C C . LYS A 1 96 ? 10.989 -17.870 -9.767 1.00 78.31 96 LYS A C 1
ATOM 841 O O . LYS A 1 96 ? 11.089 -19.049 -9.451 1.00 78.31 96 LYS A O 1
ATOM 846 N N . ASN A 1 97 ? 9.881 -17.343 -10.284 1.00 77.81 97 ASN A N 1
ATOM 847 C CA . ASN A 1 97 ? 8.647 -18.106 -10.471 1.00 77.81 97 ASN A CA 1
ATOM 848 C C . ASN A 1 97 ? 8.851 -19.303 -11.413 1.00 77.81 97 ASN A C 1
ATOM 850 O O . ASN A 1 97 ? 8.351 -20.387 -11.133 1.00 77.81 97 ASN A O 1
ATOM 854 N N . GLU A 1 98 ? 9.623 -19.143 -12.492 1.00 81.38 98 GLU A N 1
ATOM 855 C CA . GLU A 1 98 ? 9.954 -20.250 -13.400 1.00 81.38 98 GLU A CA 1
ATOM 856 C C . GLU A 1 98 ? 10.795 -21.338 -12.724 1.00 81.38 98 GLU A C 1
ATOM 858 O O . GLU A 1 98 ? 10.563 -22.527 -12.942 1.00 81.38 98 GLU A O 1
ATOM 863 N N . LYS A 1 99 ? 11.769 -20.953 -11.888 1.00 79.31 99 LYS A N 1
ATOM 864 C CA . LYS A 1 99 ? 12.566 -21.913 -11.107 1.00 79.31 99 LYS A CA 1
ATOM 865 C C . LYS A 1 99 ? 11.701 -22.669 -10.102 1.00 79.31 99 LYS A C 1
ATOM 867 O O . LYS A 1 99 ? 11.842 -23.884 -9.981 1.00 79.31 99 LYS A O 1
ATOM 872 N N . ASP A 1 100 ? 10.801 -21.964 -9.420 1.00 83.62 100 ASP A N 1
ATOM 873 C CA . ASP A 1 100 ? 9.878 -22.559 -8.453 1.00 83.62 100 ASP A CA 1
ATOM 874 C C . ASP A 1 100 ? 8.896 -23.524 -9.146 1.00 83.62 100 ASP A C 1
ATOM 876 O O . ASP A 1 100 ? 8.641 -24.614 -8.632 1.00 83.62 100 ASP A O 1
ATOM 880 N N . LEU A 1 101 ? 8.416 -23.183 -10.349 1.00 85.44 101 LEU A N 1
ATOM 881 C CA . LEU A 1 101 ? 7.552 -24.051 -11.153 1.00 85.44 101 LEU A CA 1
ATOM 882 C C . LEU A 1 101 ? 8.280 -25.327 -11.603 1.00 85.44 101 LEU A C 1
ATOM 884 O O . LEU A 1 101 ? 7.772 -26.422 -11.376 1.00 85.44 101 LEU A O 1
ATOM 888 N N . LYS A 1 102 ? 9.498 -25.207 -12.150 1.00 85.88 102 LYS A N 1
ATOM 889 C CA . LYS A 1 102 ? 10.320 -26.366 -12.552 1.00 85.88 102 LYS A CA 1
ATOM 890 C C . LYS A 1 102 ? 10.607 -27.300 -11.378 1.00 85.88 102 LYS A C 1
ATOM 892 O O . LYS A 1 102 ? 10.517 -28.516 -11.520 1.00 85.88 102 LYS A O 1
ATOM 897 N N . LYS A 1 103 ? 10.902 -26.738 -10.201 1.00 85.56 103 LYS A N 1
ATOM 898 C CA . LYS A 1 103 ? 11.118 -27.517 -8.975 1.00 85.56 103 LYS A CA 1
ATOM 899 C C . LYS A 1 103 ? 9.858 -28.281 -8.558 1.00 85.56 103 LYS A C 1
ATOM 901 O O . LYS A 1 103 ? 9.960 -29.433 -8.145 1.00 85.56 103 LYS A O 1
ATOM 906 N N . LYS A 1 104 ? 8.679 -27.664 -8.687 1.00 87.44 104 LYS A N 1
ATOM 907 C CA . LYS A 1 104 ? 7.396 -28.314 -8.392 1.00 87.44 104 LYS A CA 1
ATOM 908 C C . LYS A 1 104 ? 7.093 -29.457 -9.368 1.00 87.44 104 LYS A C 1
ATOM 910 O O . LYS A 1 104 ? 6.726 -30.541 -8.929 1.00 87.44 104 LYS A O 1
ATOM 915 N N . GLU A 1 105 ? 7.321 -29.254 -10.666 1.00 88.38 105 GLU A N 1
ATOM 916 C CA . GLU A 1 105 ? 7.158 -30.303 -11.685 1.00 88.38 105 GLU A CA 1
ATOM 917 C C . GLU A 1 105 ? 8.099 -31.498 -11.454 1.00 88.38 105 GLU A C 1
ATOM 919 O O . GLU A 1 105 ? 7.723 -32.651 -11.673 1.00 88.38 105 GLU A O 1
ATOM 924 N N . GLU A 1 106 ? 9.332 -31.247 -11.005 1.00 89.25 106 GLU A N 1
ATOM 925 C CA . GLU A 1 106 ? 10.297 -32.301 -10.683 1.00 89.25 106 GLU A CA 1
ATOM 926 C C . GLU A 1 106 ? 9.889 -33.100 -9.436 1.00 89.25 106 GLU A C 1
ATOM 928 O O . GLU A 1 106 ? 9.955 -34.331 -9.446 1.00 89.25 106 GLU A O 1
ATOM 933 N N . GLN A 1 107 ? 9.381 -32.426 -8.399 1.00 85.62 107 GLN A N 1
ATOM 934 C CA . GLN A 1 107 ? 8.826 -33.079 -7.209 1.00 85.62 107 GLN A CA 1
ATOM 935 C C . GLN A 1 107 ? 7.621 -33.966 -7.554 1.00 85.62 107 GLN A C 1
ATOM 937 O O . GLN A 1 107 ? 7.573 -35.123 -7.140 1.00 85.62 107 GLN A O 1
ATOM 942 N N . GLU A 1 108 ? 6.691 -33.479 -8.380 1.00 89.50 108 GLU A N 1
ATOM 943 C CA . GLU A 1 108 ? 5.529 -34.263 -8.822 1.00 89.50 108 GLU A CA 1
ATOM 944 C C . GLU A 1 108 ? 5.944 -35.513 -9.625 1.00 89.50 108 GLU A C 1
ATOM 946 O O . GLU A 1 108 ? 5.361 -36.591 -9.460 1.00 89.50 108 GLU A O 1
ATOM 951 N N . LYS A 1 109 ? 6.995 -35.415 -10.456 1.00 90.31 109 LYS A N 1
ATOM 952 C CA . LYS A 1 109 ? 7.571 -36.575 -11.160 1.00 90.31 109 LYS A CA 1
ATOM 953 C C . LYS A 1 109 ? 8.172 -37.594 -10.190 1.00 90.31 109 LYS A C 1
ATOM 955 O O . LYS A 1 109 ? 7.922 -38.791 -10.355 1.00 90.31 109 LYS A O 1
ATOM 960 N N . GLN A 1 110 ? 8.930 -37.142 -9.189 1.00 86.56 110 GLN A N 1
ATOM 961 C CA . GLN A 1 110 ? 9.525 -38.017 -8.173 1.00 86.56 110 GLN A CA 1
ATOM 962 C C . GLN A 1 110 ? 8.453 -38.734 -7.343 1.00 86.56 110 GLN A C 1
ATOM 964 O O . GLN A 1 110 ? 8.542 -39.945 -7.149 1.00 86.56 110 GLN A O 1
ATOM 969 N N . GLU A 1 111 ? 7.393 -38.035 -6.926 1.00 90.75 111 GLU A N 1
ATOM 970 C CA . GLU A 1 111 ? 6.273 -38.650 -6.203 1.00 90.75 111 GLU A CA 1
ATOM 971 C C . GLU A 1 111 ? 5.538 -39.699 -7.045 1.00 90.75 111 GLU A C 1
ATOM 973 O O . GLU A 1 111 ? 5.172 -40.765 -6.541 1.00 90.75 111 GLU A O 1
ATOM 978 N N . LYS A 1 112 ? 5.329 -39.431 -8.341 1.00 90.38 112 LYS A N 1
ATOM 979 C CA . LYS A 1 112 ? 4.696 -40.390 -9.256 1.00 90.38 112 LYS A CA 1
ATOM 980 C C . LYS A 1 112 ? 5.553 -41.645 -9.446 1.00 90.38 112 LYS A C 1
ATOM 982 O O . LYS A 1 112 ? 5.003 -42.746 -9.461 1.00 90.38 112 LYS A O 1
ATOM 987 N N . LEU A 1 113 ? 6.875 -41.486 -9.555 1.00 88.75 113 LEU A N 1
ATOM 988 C CA . LEU A 1 113 ? 7.825 -42.600 -9.627 1.00 88.75 113 LEU A CA 1
ATOM 989 C C . LEU A 1 113 ? 7.833 -43.413 -8.324 1.00 88.75 113 LEU A C 1
ATOM 991 O O . LEU A 1 113 ? 7.778 -44.638 -8.360 1.00 88.75 113 LEU A O 1
ATOM 995 N N . LEU A 1 114 ? 7.835 -42.748 -7.167 1.00 89.06 114 LEU A N 1
ATOM 996 C CA . LEU A 1 114 ? 7.787 -43.423 -5.870 1.00 89.06 114 LEU A CA 1
ATOM 997 C C . LEU A 1 114 ? 6.505 -44.260 -5.724 1.00 89.06 114 LEU A C 1
ATOM 999 O O . LEU A 1 114 ? 6.562 -45.422 -5.318 1.00 89.06 114 LEU A O 1
ATOM 1003 N N . LYS A 1 115 ? 5.352 -43.703 -6.124 1.00 90.94 115 LYS A N 1
ATOM 1004 C CA . LYS A 1 115 ? 4.064 -44.417 -6.129 1.00 90.94 115 LYS A CA 1
ATOM 1005 C C . LYS A 1 115 ? 4.074 -45.634 -7.057 1.00 90.94 115 LYS A C 1
ATOM 1007 O O . LYS A 1 115 ? 3.559 -46.678 -6.666 1.00 90.94 115 LYS A O 1
ATOM 1012 N N . SER A 1 116 ? 4.649 -45.537 -8.260 1.00 87.50 116 SER A N 1
ATOM 1013 C CA . SER A 1 116 ? 4.700 -46.680 -9.185 1.00 87.50 116 SER A CA 1
ATOM 1014 C C . SER A 1 116 ? 5.595 -47.809 -8.668 1.00 87.50 116 SER A C 1
ATOM 1016 O O . SER A 1 116 ? 5.217 -48.976 -8.764 1.00 87.50 116 SER A O 1
ATOM 1018 N N . VAL A 1 117 ? 6.734 -47.474 -8.054 1.00 88.25 117 VAL A N 1
ATOM 1019 C CA . VAL A 1 117 ? 7.639 -48.444 -7.420 1.00 88.25 117 VAL A CA 1
ATOM 1020 C C . VAL A 1 117 ? 6.955 -49.147 -6.244 1.00 88.25 117 VAL A C 1
ATOM 1022 O O . VAL A 1 117 ? 6.992 -50.373 -6.168 1.00 88.25 117 VAL A O 1
ATOM 1025 N N . LEU A 1 118 ? 6.257 -48.409 -5.374 1.00 88.25 118 LEU A N 1
ATOM 1026 C CA . LEU A 1 118 ? 5.485 -48.982 -4.261 1.00 88.25 118 LEU A CA 1
ATOM 1027 C C . LEU A 1 118 ? 4.435 -50.001 -4.732 1.00 88.25 118 LEU A C 1
ATOM 1029 O O . LEU A 1 118 ? 4.320 -51.076 -4.147 1.00 88.25 118 LEU A O 1
ATOM 1033 N N . VAL A 1 119 ? 3.709 -49.710 -5.818 1.00 88.31 119 VAL A N 1
ATOM 1034 C CA . VAL A 1 119 ? 2.720 -50.643 -6.392 1.00 88.31 119 VAL A CA 1
ATOM 1035 C C . VAL A 1 119 ? 3.372 -51.941 -6.886 1.00 88.31 119 VAL A C 1
ATOM 1037 O O . VAL A 1 119 ? 2.767 -53.003 -6.758 1.00 88.31 119 VAL A O 1
ATOM 1040 N N . LEU A 1 120 ? 4.592 -51.887 -7.432 1.00 84.62 120 LEU A N 1
ATOM 1041 C CA . LEU A 1 120 ? 5.319 -53.089 -7.862 1.00 84.62 120 LEU A CA 1
ATOM 1042 C C . LEU A 1 120 ? 5.757 -53.960 -6.680 1.00 84.62 120 LEU A C 1
ATOM 1044 O O . LEU A 1 120 ? 5.718 -55.183 -6.791 1.00 84.62 120 LEU A O 1
ATOM 1048 N N . PHE A 1 121 ? 6.145 -53.352 -5.557 1.00 81.38 121 PHE A N 1
ATOM 1049 C CA . PHE A 1 121 ? 6.519 -54.095 -4.351 1.00 81.38 121 PHE A CA 1
ATOM 1050 C C . PHE A 1 121 ? 5.324 -54.755 -3.662 1.00 81.38 121 PHE A C 1
ATOM 1052 O O . PHE A 1 121 ? 5.472 -55.858 -3.156 1.00 81.38 121 PHE A O 1
ATOM 1059 N N . LEU A 1 122 ? 4.145 -54.128 -3.684 1.00 79.12 122 LEU A N 1
ATOM 1060 C CA . LEU A 1 122 ? 2.927 -54.690 -3.081 1.00 79.12 122 LEU A CA 1
ATOM 1061 C C . LEU A 1 122 ? 2.259 -55.791 -3.923 1.00 79.12 122 LEU A C 1
ATOM 1063 O O . LEU A 1 122 ? 1.349 -56.455 -3.440 1.00 79.12 122 LEU A O 1
ATOM 1067 N N . LYS A 1 123 ? 2.662 -55.964 -5.189 1.00 75.12 123 LYS A N 1
ATOM 1068 C CA . LYS A 1 123 ? 2.169 -57.038 -6.071 1.00 75.12 123 LYS A CA 1
ATOM 1069 C C . LYS A 1 123 ? 2.990 -58.332 -5.993 1.00 75.12 123 LYS A C 1
ATOM 1071 O O . LYS A 1 123 ? 2.640 -59.284 -6.688 1.00 75.12 123 LYS A O 1
ATOM 1076 N N . LYS A 1 124 ? 4.080 -58.351 -5.225 1.00 56.88 124 LYS A N 1
ATOM 1077 C CA . LYS A 1 124 ? 4.844 -59.564 -4.912 1.00 56.88 124 LYS A CA 1
ATOM 1078 C C . LYS A 1 124 ? 4.348 -60.157 -3.604 1.00 56.88 124 LYS A C 1
ATOM 1080 O O . LYS A 1 124 ? 4.295 -61.401 -3.546 1.00 56.88 124 LYS A O 1
#

Secondary structure (DSSP, 8-state):
--HHHHHHHHHHH-HHHHHHHHHHHHHS--S--SSGGG--GGGS--TTT--BHHHHHHTT-HHHHHHHHHTTPPPB---HHHHHHHHHHHHHHHHHHHHHHHHHHHHHHHHHHHHHHHHHHHT-

Sequence (124 aa):
MNKEEKLFWEVYKNKYLRNLIFHHIQCTEWVEYDEHQQIYENNRILFKDIKSLKWMSIKKQFKLLKYKLECNESIQIISSSCILEFFKSFNNNNNKNEKDLKKKEEQEKQEKLLKSVLVLFLKK

Organism: Dictyostelium discoideum (NCBI:txid44689)

Radius of gyration: 23.64 Å; chains: 1; bounding box: 36×72×38 Å

Foldseek 3Di:
DDPVVVVVCVQCVPPVSVVVVVVCVVPDDPDDDPDPVVDDPVVDDDLVRDQELQVCLVVVVVVSVVVCVVVVHHHDDPDPVSVVSNVVSVVVVVVVVVVVVVVVVVVVVVVVVVVVVVVVVVVD